Protein AF-A0A7S3BB07-F1 (afdb_monomer_lite)

Structure (mmCIF, N/CA/C/O backbone):
data_AF-A0A7S3BB07-F1
#
_entry.id   AF-A0A7S3BB07-F1
#
loop_
_atom_site.group_PDB
_atom_site.id
_atom_site.type_symbol
_atom_site.label_atom_id
_atom_site.label_alt_id
_atom_site.label_comp_id
_atom_site.label_asym_id
_atom_site.label_entity_id
_atom_site.label_seq_id
_atom_site.pdbx_PDB_ins_code
_atom_site.Cartn_x
_atom_site.Cartn_y
_atom_site.Cartn_z
_atom_site.occupancy
_atom_site.B_iso_or_equiv
_atom_site.auth_seq_id
_atom_site.auth_comp_id
_atom_site.auth_asym_id
_atom_site.auth_atom_id
_atom_site.pdbx_PDB_model_num
ATOM 1 N N . ALA A 1 1 ? 15.975 -0.988 -3.584 1.00 83.50 1 ALA A N 1
ATOM 2 C CA . ALA A 1 1 ? 15.003 -0.779 -2.501 1.00 83.50 1 ALA A CA 1
ATOM 3 C C . ALA A 1 1 ? 14.718 0.710 -2.333 1.00 83.50 1 ALA A C 1
ATOM 5 O O . ALA A 1 1 ? 13.825 1.181 -3.016 1.00 83.50 1 ALA A O 1
ATOM 6 N N . PHE A 1 2 ? 15.556 1.486 -1.627 1.00 91.50 2 PHE A N 1
ATOM 7 C CA . PHE A 1 2 ? 15.309 2.910 -1.311 1.00 91.50 2 PHE A CA 1
ATOM 8 C C . PHE A 1 2 ? 14.685 3.772 -2.429 1.00 91.50 2 PHE A C 1
ATOM 10 O O . PHE A 1 2 ? 13.658 4.404 -2.214 1.00 91.50 2 PHE A O 1
ATOM 17 N N . TYR A 1 3 ? 15.272 3.804 -3.632 1.00 93.69 3 TYR A N 1
ATOM 18 C CA . TYR A 1 3 ? 14.718 4.613 -4.728 1.00 93.69 3 TYR A CA 1
ATOM 19 C C . TYR A 1 3 ? 13.339 4.117 -5.196 1.00 93.69 3 TYR A C 1
ATOM 21 O O . TYR A 1 3 ? 12.445 4.914 -5.467 1.00 93.69 3 TYR A O 1
ATOM 29 N N . GLY A 1 4 ? 13.153 2.799 -5.252 1.00 95.25 4 GLY A N 1
ATOM 30 C CA . GLY A 1 4 ? 11.891 2.187 -5.651 1.00 95.25 4 GLY A CA 1
ATOM 31 C C . GLY A 1 4 ? 10.784 2.340 -4.612 1.00 95.25 4 GLY A C 1
ATOM 32 O O . GLY A 1 4 ? 9.649 2.541 -5.019 1.00 95.25 4 GLY A O 1
ATOM 33 N N . ASP A 1 5 ? 11.107 2.350 -3.314 1.00 95.25 5 ASP A N 1
ATOM 34 C CA . ASP A 1 5 ? 10.168 2.725 -2.240 1.00 95.25 5 ASP A CA 1
ATOM 35 C C . ASP A 1 5 ? 9.558 4.109 -2.507 1.00 95.25 5 ASP A C 1
ATOM 37 O O . ASP A 1 5 ? 8.340 4.268 -2.565 1.00 95.25 5 ASP A O 1
ATOM 41 N N . LYS A 1 6 ? 10.397 5.115 -2.795 1.00 96.94 6 LYS A N 1
ATOM 42 C CA . LYS A 1 6 ? 9.913 6.477 -3.080 1.00 96.94 6 LYS A CA 1
ATOM 43 C C . LYS A 1 6 ? 9.046 6.549 -4.331 1.00 96.94 6 LYS A C 1
ATOM 45 O O . LYS A 1 6 ? 8.029 7.241 -4.326 1.00 96.94 6 LYS A O 1
ATOM 50 N N . LEU A 1 7 ? 9.425 5.829 -5.384 1.00 96.88 7 LEU A N 1
ATOM 51 C CA . LEU A 1 7 ? 8.640 5.767 -6.616 1.00 96.88 7 LEU A CA 1
ATOM 52 C C . LEU A 1 7 ? 7.294 5.075 -6.401 1.00 96.88 7 LEU A C 1
ATOM 54 O O . LEU A 1 7 ? 6.267 5.589 -6.841 1.00 96.88 7 LEU A O 1
ATOM 58 N N . LEU A 1 8 ? 7.294 3.938 -5.706 1.00 96.44 8 LEU A N 1
ATOM 59 C CA . LEU A 1 8 ? 6.083 3.193 -5.400 1.00 96.44 8 LEU A CA 1
ATOM 60 C C . LEU A 1 8 ? 5.154 4.026 -4.515 1.00 96.44 8 LEU A C 1
ATOM 62 O O . LEU A 1 8 ? 3.983 4.176 -4.849 1.00 96.44 8 LEU A O 1
ATOM 66 N N . GLY A 1 9 ? 5.677 4.645 -3.455 1.00 95.50 9 GLY A N 1
ATOM 67 C CA . GLY A 1 9 ? 4.919 5.545 -2.587 1.00 95.50 9 GLY A CA 1
ATOM 68 C C . GLY A 1 9 ? 4.280 6.702 -3.361 1.00 95.50 9 GLY A C 1
ATOM 69 O O . GLY A 1 9 ? 3.078 6.944 -3.243 1.00 95.50 9 GLY A O 1
ATOM 70 N N . ALA A 1 10 ? 5.038 7.379 -4.226 1.00 96.44 10 ALA A N 1
ATOM 71 C CA . ALA A 1 10 ? 4.492 8.451 -5.059 1.00 96.44 10 ALA A CA 1
ATOM 72 C C . ALA A 1 10 ? 3.380 7.949 -6.000 1.00 96.44 10 ALA A C 1
ATOM 74 O O . ALA A 1 10 ? 2.316 8.568 -6.095 1.00 96.44 10 ALA A O 1
ATOM 75 N N . ALA A 1 11 ? 3.588 6.799 -6.648 1.00 96.69 11 ALA A N 1
ATOM 76 C CA . ALA A 1 11 ? 2.605 6.198 -7.543 1.00 96.69 11 ALA A CA 1
ATOM 77 C C . ALA A 1 11 ? 1.327 5.766 -6.801 1.00 96.69 11 ALA A C 1
ATOM 79 O O . ALA A 1 11 ? 0.224 5.972 -7.310 1.00 96.69 11 ALA A O 1
ATOM 80 N N . LEU A 1 12 ? 1.447 5.225 -5.583 1.00 94.94 12 LEU A N 1
ATOM 81 C CA . LEU A 1 12 ? 0.316 4.867 -4.720 1.00 94.94 12 LEU A CA 1
ATOM 82 C C . LEU A 1 12 ? -0.510 6.099 -4.346 1.00 94.94 12 LEU A C 1
ATOM 84 O O . LEU A 1 12 ? -1.732 6.089 -4.498 1.00 94.94 12 LEU A O 1
ATOM 88 N N . ALA A 1 13 ? 0.148 7.178 -3.917 1.00 92.69 13 ALA A N 1
ATOM 89 C CA . ALA A 1 13 ? -0.524 8.435 -3.598 1.00 92.69 13 ALA A CA 1
ATOM 90 C C . ALA A 1 13 ? -1.262 9.006 -4.822 1.00 92.69 13 ALA A C 1
ATOM 92 O O . ALA A 1 13 ? -2.428 9.398 -4.730 1.00 92.69 13 ALA A O 1
ATOM 93 N N . GLN A 1 14 ? -0.625 8.984 -5.997 1.00 92.81 14 GLN A N 1
ATOM 94 C CA . GLN A 1 14 ? -1.250 9.437 -7.238 1.00 92.81 14 GLN A CA 1
ATOM 95 C C . GLN A 1 14 ? -2.450 8.565 -7.633 1.00 92.81 14 GLN A C 1
ATOM 97 O O . GLN A 1 14 ? -3.495 9.093 -8.029 1.00 92.81 14 GLN A O 1
ATOM 102 N N . ALA A 1 15 ? -2.330 7.241 -7.503 1.00 91.12 15 ALA A N 1
ATOM 103 C CA . ALA A 1 15 ? -3.413 6.305 -7.776 1.00 91.12 15 ALA A CA 1
ATOM 104 C C . ALA A 1 15 ? -4.620 6.573 -6.864 1.00 91.12 15 ALA A C 1
ATOM 106 O O . ALA A 1 15 ? -5.742 6.664 -7.354 1.00 91.12 15 ALA A O 1
ATOM 107 N N . GLN A 1 16 ? -4.402 6.792 -5.568 1.00 87.69 16 GLN A N 1
ATOM 108 C CA . GLN A 1 16 ? -5.464 7.127 -4.613 1.00 87.69 16 GLN A CA 1
ATOM 109 C C . GLN A 1 16 ? -6.143 8.461 -4.920 1.00 87.69 16 GLN A C 1
ATOM 111 O O . GLN A 1 16 ? -7.374 8.555 -4.907 1.00 87.69 16 GLN A O 1
ATOM 116 N N . TRP A 1 17 ? -5.359 9.494 -5.228 1.00 85.44 17 TRP A N 1
ATOM 117 C CA . TRP A 1 17 ? -5.885 10.818 -5.559 1.00 85.44 17 TRP A CA 1
ATOM 118 C C . TRP A 1 17 ? -6.756 10.801 -6.823 1.00 85.44 17 TRP A C 1
ATOM 120 O O . TRP A 1 17 ? -7.789 11.477 -6.910 1.00 85.44 17 TRP A O 1
ATOM 130 N N . SER A 1 18 ? -6.354 9.985 -7.798 1.00 81.31 18 SER A N 1
ATOM 131 C CA . SER A 1 18 ? -7.053 9.838 -9.075 1.00 81.31 18 SER A CA 1
ATOM 132 C C . SER A 1 18 ? -8.349 9.031 -8.947 1.00 81.31 18 SER A C 1
ATOM 134 O O . SER A 1 18 ? -9.290 9.295 -9.688 1.00 81.31 18 SER A O 1
ATOM 136 N N . ASN A 1 19 ? -8.424 8.085 -8.001 1.00 70.38 19 ASN A N 1
ATOM 137 C CA . ASN A 1 19 ? -9.546 7.142 -7.880 1.00 70.38 19 ASN A CA 1
ATOM 138 C C . ASN A 1 19 ? -10.619 7.538 -6.848 1.00 70.38 19 ASN A C 1
ATOM 140 O O . ASN A 1 19 ? -11.669 6.902 -6.762 1.00 70.38 19 ASN A O 1
ATOM 144 N N . SER A 1 20 ? -10.375 8.542 -6.006 1.00 60.44 20 SER A N 1
ATOM 145 C CA . SER A 1 20 ? -11.178 8.719 -4.795 1.00 60.44 20 SER A CA 1
ATOM 146 C C . SER A 1 20 ? -12.402 9.625 -4.990 1.00 60.44 20 SER A C 1
ATOM 148 O O . SER A 1 20 ? -12.302 10.839 -5.140 1.00 60.44 20 SER A O 1
ATOM 150 N N . LYS A 1 21 ? -13.591 9.037 -4.800 1.00 60.59 21 LYS A N 1
ATOM 151 C CA . LYS A 1 21 ? -14.795 9.731 -4.291 1.00 60.59 21 LYS A CA 1
ATOM 152 C C . LYS A 1 21 ? -14.620 10.234 -2.840 1.00 60.59 21 LYS A C 1
ATOM 154 O O . LYS A 1 21 ? -15.505 10.885 -2.303 1.00 60.59 21 LYS A O 1
ATOM 159 N N . HIS A 1 22 ? -13.476 9.934 -2.220 1.00 59.75 22 HIS A N 1
ATOM 160 C CA . HIS A 1 22 ? -13.138 10.164 -0.812 1.00 59.75 22 HIS A CA 1
ATOM 161 C C . HIS A 1 22 ? -11.971 11.148 -0.618 1.00 59.75 22 HIS A C 1
ATOM 163 O O . HIS A 1 22 ? -11.272 11.069 0.386 1.00 59.75 22 HIS A O 1
ATOM 169 N N . ARG A 1 23 ? -11.734 12.081 -1.557 1.00 68.19 23 ARG A N 1
ATOM 170 C CA . ARG A 1 23 ? -10.657 13.094 -1.437 1.00 68.19 23 ARG A CA 1
ATOM 171 C C . ARG A 1 23 ? -10.707 13.898 -0.132 1.00 68.19 23 ARG A C 1
ATOM 173 O O . ARG A 1 23 ? -9.690 14.434 0.288 1.00 68.19 23 ARG A O 1
ATOM 180 N N . SER A 1 24 ? -11.882 13.988 0.487 1.00 67.00 24 SER A N 1
ATOM 181 C CA . SER A 1 24 ? -12.116 14.691 1.747 1.00 67.00 24 SER A CA 1
ATOM 182 C C . SER A 1 24 ? -11.747 13.889 3.001 1.00 67.00 24 SER A C 1
ATOM 184 O O . SER A 1 24 ? -11.676 14.483 4.071 1.00 67.00 24 SER A O 1
ATOM 186 N N . ASP A 1 25 ? -11.504 12.576 2.904 1.00 77.69 25 ASP A N 1
ATOM 187 C CA . ASP A 1 25 ? -11.136 11.733 4.050 1.00 77.69 25 ASP A CA 1
ATOM 188 C C . ASP A 1 25 ? -9.642 11.378 4.015 1.00 77.69 25 ASP A C 1
ATOM 190 O O . ASP A 1 25 ? -9.216 10.326 3.530 1.00 77.69 25 ASP A O 1
ATOM 194 N N . LEU A 1 26 ? -8.827 12.295 4.544 1.00 79.06 26 LEU A N 1
ATOM 195 C CA . LEU A 1 26 ? -7.372 12.140 4.646 1.00 79.06 26 LEU A CA 1
ATOM 196 C C . LEU A 1 26 ? -6.960 10.926 5.495 1.00 79.06 26 LEU A C 1
ATOM 198 O O . LEU A 1 26 ? -5.922 10.312 5.227 1.00 79.06 26 LEU A O 1
ATOM 202 N N . GLY A 1 27 ? -7.766 10.565 6.499 1.00 76.75 27 GLY A N 1
ATOM 203 C CA . GLY A 1 27 ? -7.508 9.414 7.361 1.00 76.75 27 GLY A CA 1
ATOM 204 C C . GLY A 1 27 ? -7.626 8.110 6.581 1.00 76.75 27 GLY A C 1
ATOM 205 O O . GLY A 1 27 ? -6.726 7.270 6.628 1.00 76.75 27 GLY A O 1
ATOM 206 N N . LEU A 1 28 ? -8.690 7.982 5.788 1.00 78.19 28 LEU A N 1
ATOM 207 C CA . LEU A 1 28 ? -8.891 6.851 4.891 1.00 78.19 28 LEU A CA 1
ATOM 208 C C . LEU A 1 28 ? -7.791 6.756 3.825 1.00 78.19 28 LEU A C 1
ATOM 210 O O . LEU A 1 28 ? -7.265 5.668 3.597 1.00 78.19 28 LEU A O 1
ATOM 214 N N . LEU A 1 29 ? -7.404 7.874 3.202 1.00 83.62 29 LEU A N 1
ATOM 215 C CA . LEU A 1 29 ? -6.326 7.886 2.205 1.00 83.62 29 LEU A CA 1
ATOM 216 C C . LEU A 1 29 ? -5.002 7.391 2.800 1.00 83.62 29 LEU A C 1
ATOM 218 O O . LEU A 1 29 ? -4.352 6.519 2.223 1.00 83.62 29 LEU A O 1
ATOM 222 N N . THR A 1 30 ? -4.648 7.883 3.990 1.00 86.25 30 THR A N 1
ATOM 223 C CA . THR A 1 30 ? -3.443 7.450 4.713 1.00 86.25 30 THR A CA 1
ATOM 224 C C . THR A 1 30 ? -3.507 5.962 5.056 1.00 86.25 30 THR A C 1
ATOM 226 O O . THR A 1 30 ? -2.558 5.229 4.795 1.00 86.25 30 THR A O 1
ATOM 229 N N . ALA A 1 31 ? -4.645 5.485 5.567 1.00 83.50 31 ALA A N 1
ATOM 230 C CA . ALA A 1 31 ? -4.839 4.080 5.914 1.00 83.50 31 ALA A CA 1
ATOM 231 C C . ALA A 1 31 ? -4.686 3.149 4.701 1.00 83.50 31 ALA A C 1
ATOM 233 O O . ALA A 1 31 ? -3.978 2.143 4.771 1.00 83.50 31 ALA A O 1
ATOM 234 N N . VAL A 1 32 ? -5.308 3.496 3.569 1.00 86.62 32 VAL A N 1
ATOM 235 C CA . VAL A 1 32 ? -5.173 2.728 2.323 1.00 86.62 32 VAL A CA 1
ATOM 236 C C . VAL A 1 32 ? -3.733 2.783 1.818 1.00 86.62 32 VAL A C 1
ATOM 238 O O . VAL A 1 32 ? -3.242 1.785 1.301 1.00 86.62 32 VAL A O 1
ATOM 241 N N . HIS A 1 33 ? -3.039 3.913 1.984 1.00 91.00 33 HIS A N 1
ATOM 242 C CA . HIS A 1 33 ? -1.650 4.058 1.545 1.00 91.00 33 HIS A CA 1
ATOM 243 C C . HIS A 1 33 ? -0.738 3.123 2.327 1.00 91.00 33 HIS A C 1
ATOM 245 O O . HIS A 1 33 ? -0.030 2.310 1.736 1.00 91.00 33 HIS A O 1
ATOM 251 N N . SER A 1 34 ? -0.818 3.182 3.657 1.00 89.50 34 SER A N 1
ATOM 252 C CA . SER A 1 34 ? -0.055 2.307 4.542 1.00 89.50 34 SER A CA 1
ATOM 253 C C . SER A 1 34 ? -0.371 0.833 4.296 1.00 89.50 34 SER A C 1
ATOM 255 O O . SER A 1 34 ? 0.541 0.014 4.296 1.00 89.50 34 SER A O 1
ATOM 257 N N . ALA A 1 35 ? -1.635 0.482 4.037 1.00 88.69 35 ALA A N 1
ATOM 258 C CA . ALA A 1 35 ? -2.015 -0.886 3.692 1.00 88.69 35 ALA A CA 1
ATOM 259 C C . ALA A 1 35 ? -1.398 -1.341 2.360 1.00 88.69 35 ALA A C 1
ATOM 261 O O . ALA A 1 35 ? -0.812 -2.422 2.296 1.00 88.69 35 ALA A O 1
ATOM 262 N N . ALA A 1 36 ? -1.506 -0.511 1.319 1.00 91.38 36 ALA A N 1
ATOM 263 C CA . ALA A 1 36 ? -1.028 -0.815 -0.027 1.00 91.38 36 ALA A CA 1
ATOM 264 C C . ALA A 1 36 ? 0.503 -0.947 -0.104 1.00 91.38 36 ALA A C 1
ATOM 266 O O . ALA A 1 36 ? 1.002 -1.788 -0.846 1.00 91.38 36 ALA A O 1
ATOM 267 N N . ALA A 1 37 ? 1.233 -0.153 0.683 1.00 91.88 37 ALA A N 1
ATOM 268 C CA . ALA A 1 37 ? 2.690 -0.216 0.798 1.00 91.88 37 ALA A CA 1
ATOM 269 C C . ALA A 1 37 ? 3.186 -1.198 1.877 1.00 91.88 37 ALA A C 1
ATOM 271 O O . ALA A 1 37 ? 4.388 -1.318 2.092 1.00 91.88 37 ALA A O 1
ATOM 272 N N . SER A 1 38 ? 2.295 -1.886 2.600 1.00 89.12 38 SER A N 1
ATOM 273 C CA . SER A 1 38 ? 2.725 -2.736 3.712 1.00 89.12 38 SER A CA 1
ATOM 274 C C . SER A 1 38 ? 3.508 -3.959 3.232 1.00 89.12 38 SER A C 1
ATOM 276 O O . SER A 1 38 ? 3.069 -4.692 2.345 1.00 89.12 38 SER A O 1
ATOM 278 N N . ASN A 1 39 ? 4.616 -4.258 3.912 1.00 86.31 39 ASN A N 1
ATOM 279 C CA . ASN A 1 39 ? 5.398 -5.479 3.692 1.00 86.31 39 ASN A CA 1
ATOM 280 C C . ASN A 1 39 ? 4.549 -6.754 3.782 1.00 86.31 39 ASN A C 1
ATOM 282 O O . ASN A 1 39 ? 4.808 -7.725 3.078 1.00 86.31 39 ASN A O 1
ATOM 286 N N . HIS A 1 40 ? 3.512 -6.748 4.625 1.00 84.31 40 HIS A N 1
ATOM 287 C CA . HIS A 1 40 ? 2.566 -7.854 4.719 1.00 84.31 40 HIS A CA 1
ATOM 288 C C . HIS A 1 40 ? 1.805 -8.070 3.405 1.00 84.31 40 HIS A C 1
ATOM 290 O O . HIS A 1 40 ? 1.819 -9.178 2.874 1.00 84.31 40 HIS A O 1
ATOM 296 N N . LEU A 1 41 ? 1.191 -7.017 2.852 1.00 87.12 41 LEU A N 1
ATOM 297 C CA . LEU A 1 41 ? 0.456 -7.120 1.592 1.00 87.12 41 LEU A CA 1
ATOM 298 C C . LEU A 1 41 ? 1.390 -7.462 0.426 1.00 87.12 41 LEU A C 1
ATOM 300 O O . LEU A 1 41 ? 1.055 -8.316 -0.390 1.00 87.12 41 LEU A O 1
ATOM 304 N N . LEU A 1 42 ? 2.562 -6.825 0.360 1.00 89.25 42 LEU A N 1
ATOM 305 C CA . LEU A 1 42 ? 3.549 -7.081 -0.690 1.00 89.25 42 LEU A CA 1
ATOM 306 C C . LEU A 1 42 ? 4.065 -8.524 -0.655 1.00 89.25 42 LEU A C 1
ATOM 308 O O . LEU A 1 42 ? 4.223 -9.128 -1.709 1.00 89.25 42 LEU A O 1
ATOM 312 N N . SER A 1 43 ? 4.276 -9.090 0.537 1.00 84.69 43 SER A N 1
ATOM 313 C CA . SER A 1 43 ? 4.641 -10.500 0.718 1.00 84.69 43 SER A CA 1
ATOM 314 C C . SER A 1 43 ? 3.530 -11.439 0.264 1.00 84.69 43 SER A C 1
ATOM 316 O O . SER A 1 43 ? 3.779 -12.343 -0.530 1.00 84.69 43 SER A O 1
ATOM 318 N N . GLU A 1 44 ? 2.289 -11.179 0.680 1.00 85.12 44 GLU A N 1
ATOM 319 C CA . GLU A 1 44 ? 1.134 -11.984 0.278 1.00 85.12 44 GLU A CA 1
ATOM 320 C C . GLU A 1 44 ? 0.921 -11.978 -1.244 1.00 85.12 44 GLU A C 1
ATOM 322 O O . GLU A 1 44 ? 0.511 -12.975 -1.834 1.00 85.12 44 GLU A O 1
ATOM 327 N N . LYS A 1 45 ? 1.200 -10.839 -1.881 1.00 88.56 45 LYS A N 1
ATOM 328 C CA . LYS A 1 45 ? 0.995 -10.610 -3.312 1.00 88.56 45 LYS A CA 1
ATOM 329 C C . LYS A 1 45 ? 2.243 -10.792 -4.160 1.00 88.56 45 LYS A C 1
ATOM 331 O O . LYS A 1 45 ? 2.192 -10.556 -5.364 1.00 88.56 45 LYS A O 1
ATOM 336 N N . LEU A 1 46 ? 3.346 -11.241 -3.571 1.00 86.88 46 LEU A N 1
ATOM 337 C CA . LEU A 1 46 ? 4.641 -11.261 -4.240 1.00 86.88 46 LEU A CA 1
ATOM 338 C C . LEU A 1 46 ? 4.620 -12.076 -5.540 1.00 86.88 46 LEU A C 1
ATOM 340 O O . LEU A 1 46 ? 5.149 -11.616 -6.547 1.00 86.88 46 LEU A O 1
ATOM 344 N N . SER A 1 47 ? 3.969 -13.242 -5.537 1.00 83.38 47 SER A N 1
ATOM 345 C CA . SER A 1 47 ? 3.851 -14.119 -6.712 1.00 83.38 47 SER A CA 1
ATOM 346 C C . SER A 1 47 ? 2.980 -13.540 -7.833 1.00 83.38 47 SER A C 1
ATOM 348 O O . SER A 1 47 ? 3.149 -13.916 -8.990 1.00 83.38 47 SER A O 1
ATOM 350 N N . GLU A 1 48 ? 2.064 -12.625 -7.508 1.00 89.06 48 GLU A N 1
ATOM 351 C CA . GLU A 1 48 ? 1.226 -11.910 -8.477 1.00 89.06 48 GLU A CA 1
ATOM 352 C C . GLU A 1 48 ? 1.931 -10.660 -9.028 1.00 89.06 48 GLU A C 1
ATOM 354 O O . GLU A 1 48 ? 1.731 -10.307 -10.188 1.00 89.06 48 GLU A O 1
ATOM 359 N N . ILE A 1 49 ? 2.757 -9.992 -8.211 1.00 89.50 49 ILE A N 1
ATOM 360 C CA . ILE A 1 49 ? 3.527 -8.790 -8.587 1.00 89.50 49 ILE A CA 1
ATOM 361 C C . ILE A 1 49 ? 4.736 -9.166 -9.440 1.00 89.50 49 ILE A C 1
ATOM 363 O O . ILE A 1 49 ? 5.026 -8.526 -10.450 1.00 89.50 49 ILE A O 1
ATOM 367 N N . LEU A 1 50 ? 5.445 -10.205 -9.011 1.00 83.56 50 LEU A N 1
ATOM 368 C CA . LEU A 1 50 ? 6.583 -10.797 -9.693 1.00 83.56 50 LEU A CA 1
ATOM 369 C C . LEU A 1 50 ? 6.193 -12.219 -10.093 1.00 83.56 50 LEU A C 1
ATOM 371 O O . LEU A 1 50 ? 6.753 -13.184 -9.562 1.00 83.56 50 LEU A O 1
ATOM 375 N N . PRO A 1 51 ? 5.221 -12.373 -11.016 1.00 69.50 51 PRO A N 1
ATOM 376 C CA . PRO A 1 51 ? 5.046 -13.661 -11.647 1.00 69.50 51 PRO A CA 1
ATOM 377 C C . PRO A 1 51 ? 6.360 -13.943 -12.376 1.00 69.50 51 PRO A C 1
ATOM 379 O O . PRO A 1 51 ? 6.999 -13.003 -12.843 1.00 69.50 51 PRO A O 1
ATOM 382 N N . VAL A 1 52 ? 6.730 -15.216 -12.513 1.00 59.44 52 VAL A N 1
ATOM 383 C CA . VAL A 1 52 ? 7.823 -15.744 -13.354 1.00 59.44 52 VAL A CA 1
ATOM 384 C C . VAL A 1 52 ? 8.999 -16.309 -12.547 1.00 59.44 52 VAL A C 1
ATOM 386 O O . VAL A 1 52 ? 9.800 -15.570 -11.990 1.00 59.44 52 VAL A O 1
ATOM 389 N N . GLN A 1 53 ? 9.122 -17.646 -12.594 1.00 56.41 53 GLN A N 1
ATOM 390 C CA . GLN A 1 53 ? 10.355 -18.467 -12.650 1.00 56.41 53 GLN A CA 1
ATOM 391 C C . GLN A 1 53 ? 11.465 -18.215 -11.614 1.00 56.41 53 GLN A C 1
ATOM 393 O O . GLN A 1 53 ? 12.529 -18.831 -11.704 1.00 56.41 53 GLN A O 1
ATOM 398 N N . ALA A 1 54 ? 11.247 -17.349 -10.627 1.00 51.75 54 ALA A N 1
ATOM 399 C CA . ALA A 1 54 ? 12.085 -17.236 -9.453 1.00 51.75 54 ALA A CA 1
ATOM 400 C C . ALA A 1 54 ? 12.104 -18.623 -8.822 1.00 51.75 54 ALA A C 1
ATOM 402 O O . ALA A 1 54 ? 11.058 -19.108 -8.401 1.00 51.75 54 ALA A O 1
ATOM 403 N N . SER A 1 55 ? 13.271 -19.276 -8.853 1.00 57.03 55 SER A N 1
ATOM 404 C CA . SER A 1 55 ? 13.503 -20.596 -8.262 1.00 57.03 55 SER A CA 1
ATOM 405 C C . SER A 1 55 ? 12.655 -20.756 -7.005 1.00 57.03 55 SER A C 1
ATOM 407 O O . SER A 1 55 ? 12.708 -19.842 -6.182 1.00 57.03 55 SER A O 1
ATOM 409 N N . ASP A 1 56 ? 11.935 -21.864 -6.831 1.00 60.94 56 ASP A N 1
ATOM 410 C CA . ASP A 1 56 ? 10.994 -22.063 -5.711 1.00 60.94 56 ASP A CA 1
ATOM 411 C C . ASP A 1 56 ? 11.560 -21.601 -4.349 1.00 60.94 56 ASP A C 1
ATOM 413 O O . ASP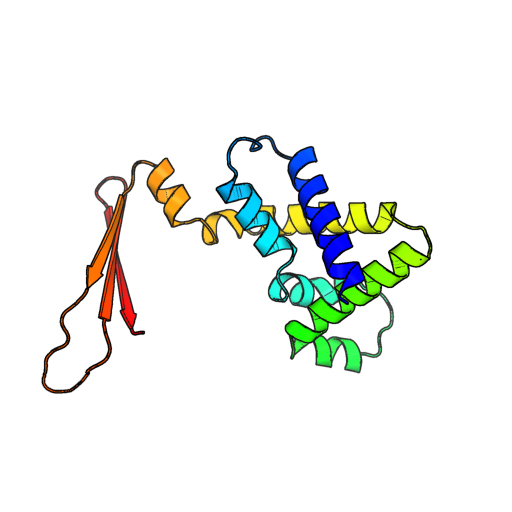 A 1 56 ? 10.863 -21.001 -3.536 1.00 60.94 56 ASP A O 1
ATOM 417 N N . LYS A 1 57 ? 12.883 -21.722 -4.169 1.00 63.22 57 LYS A N 1
ATOM 418 C CA . LYS A 1 57 ? 13.667 -21.249 -3.014 1.00 63.22 57 LYS A CA 1
ATOM 419 C C . LYS A 1 57 ? 13.604 -19.741 -2.712 1.00 63.22 57 LYS A C 1
ATOM 421 O O . LYS A 1 57 ? 13.760 -19.352 -1.557 1.00 63.22 57 LYS A O 1
ATOM 426 N N . LEU A 1 58 ? 13.468 -18.877 -3.718 1.00 62.75 58 LEU A N 1
ATOM 427 C CA . LEU A 1 58 ? 13.409 -17.414 -3.565 1.00 62.75 58 LEU A CA 1
ATOM 428 C C . LEU A 1 58 ? 12.026 -16.979 -3.072 1.00 62.75 58 LEU A C 1
ATOM 430 O O . LEU A 1 58 ? 11.935 -16.152 -2.168 1.00 62.75 58 LEU A O 1
ATOM 434 N N . LEU A 1 59 ? 10.971 -17.586 -3.621 1.00 63.22 59 LEU A N 1
ATOM 435 C CA . LEU A 1 59 ? 9.599 -17.363 -3.170 1.00 63.22 59 LEU A CA 1
ATOM 436 C C . LEU A 1 59 ? 9.361 -17.979 -1.788 1.00 63.22 59 LEU A C 1
ATOM 438 O O . LEU A 1 59 ? 8.776 -17.311 -0.943 1.00 63.22 59 LEU A O 1
ATOM 442 N N . GLU A 1 60 ? 9.886 -19.181 -1.513 1.00 64.88 60 GLU A N 1
ATOM 443 C CA . GLU A 1 60 ? 9.859 -19.767 -0.165 1.00 64.88 60 GLU A CA 1
ATOM 444 C C . GLU A 1 60 ? 10.516 -18.836 0.857 1.00 64.88 60 GLU A C 1
ATOM 446 O O . GLU A 1 60 ? 9.904 -18.496 1.866 1.00 64.88 60 GLU A O 1
ATOM 451 N N . ARG A 1 61 ? 11.738 -18.352 0.595 1.00 63.09 61 ARG A N 1
ATOM 452 C CA . ARG A 1 61 ? 12.434 -17.441 1.521 1.00 63.09 61 ARG A CA 1
ATOM 453 C C . ARG A 1 61 ? 11.665 -16.145 1.767 1.00 63.09 61 ARG A C 1
ATOM 455 O O . ARG A 1 61 ? 11.554 -15.724 2.915 1.00 63.09 61 ARG A O 1
ATOM 462 N N . ALA A 1 62 ? 11.104 -15.546 0.719 1.00 59.50 62 ALA A N 1
ATOM 463 C CA . ALA A 1 62 ? 10.324 -14.319 0.837 1.00 59.50 62 ALA A CA 1
ATOM 464 C C . ALA A 1 62 ? 8.956 -14.532 1.520 1.00 59.50 62 ALA A C 1
ATOM 466 O O . ALA A 1 62 ? 8.446 -13.616 2.166 1.00 59.50 62 ALA A O 1
ATOM 467 N N . ALA A 1 63 ? 8.379 -15.736 1.433 1.00 58.25 63 ALA A N 1
ATOM 468 C CA . ALA A 1 63 ? 7.159 -16.103 2.152 1.00 58.25 63 ALA A CA 1
ATOM 469 C C . ALA A 1 63 ? 7.386 -16.220 3.670 1.00 58.25 63 ALA A C 1
ATOM 471 O O . ALA A 1 63 ? 6.487 -15.910 4.450 1.00 58.25 63 ALA A O 1
ATOM 472 N N . TYR A 1 64 ? 8.591 -16.609 4.104 1.00 60.25 64 TYR A N 1
ATOM 473 C CA . TYR A 1 64 ? 8.948 -16.678 5.527 1.00 60.25 64 TYR A CA 1
ATOM 474 C C . TYR A 1 64 ? 9.457 -15.347 6.107 1.00 60.25 64 TYR A C 1
ATOM 476 O O . TYR A 1 64 ? 9.536 -15.214 7.329 1.00 60.25 64 TYR A O 1
ATOM 484 N N . GLN A 1 65 ? 9.789 -14.356 5.270 1.00 66.75 65 GLN A N 1
ATOM 485 C CA . GLN A 1 65 ? 10.320 -13.059 5.703 1.00 66.75 65 GLN A CA 1
ATOM 486 C C . GLN A 1 65 ? 9.632 -11.909 4.961 1.00 66.75 65 GLN A C 1
ATOM 488 O O . GLN A 1 65 ? 10.078 -11.451 3.911 1.00 66.75 65 GLN A O 1
ATOM 493 N N . SER A 1 66 ? 8.550 -11.387 5.544 1.00 63.25 66 SER A N 1
ATOM 494 C CA . SER A 1 66 ? 7.740 -10.317 4.939 1.00 63.25 66 SER A CA 1
ATOM 495 C C . SER A 1 66 ? 8.536 -9.048 4.608 1.00 63.25 66 SER A C 1
ATOM 497 O O . SER A 1 66 ? 8.213 -8.347 3.652 1.00 63.25 66 SER A O 1
ATOM 499 N N . HIS A 1 67 ? 9.584 -8.749 5.379 1.00 70.19 67 HIS A N 1
ATOM 500 C CA . HIS A 1 67 ? 10.487 -7.623 5.128 1.00 70.19 67 HIS A CA 1
ATOM 501 C C . HIS A 1 67 ? 11.270 -7.772 3.809 1.00 70.19 67 HIS A C 1
ATOM 503 O O . HIS A 1 67 ? 11.445 -6.805 3.061 1.00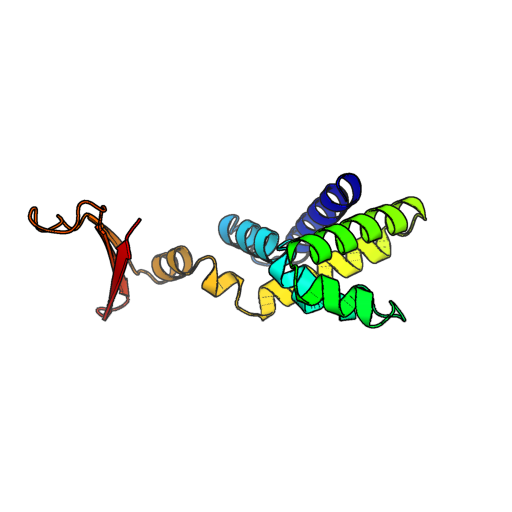 70.19 67 HIS A O 1
ATOM 509 N N . ASP A 1 68 ? 11.695 -8.991 3.486 1.00 77.62 68 ASP A N 1
ATOM 510 C CA . ASP A 1 68 ? 12.486 -9.268 2.288 1.00 77.62 68 ASP A CA 1
ATOM 511 C C . ASP A 1 68 ? 11.629 -9.176 1.027 1.00 77.62 68 ASP A C 1
ATOM 513 O O . ASP A 1 68 ? 12.075 -8.643 0.010 1.00 77.62 68 ASP A O 1
ATOM 517 N N . ALA A 1 69 ? 10.363 -9.591 1.112 1.00 78.69 69 ALA A N 1
ATOM 518 C CA . ALA A 1 69 ? 9.411 -9.446 0.019 1.00 78.69 69 ALA A CA 1
ATOM 519 C C . ALA A 1 69 ? 9.169 -7.975 -0.364 1.00 78.69 69 ALA A C 1
ATOM 521 O O . ALA A 1 69 ? 9.218 -7.635 -1.547 1.00 78.69 69 ALA A O 1
ATOM 522 N N . GLY A 1 70 ? 8.965 -7.090 0.621 1.00 86.56 70 GLY A N 1
ATOM 523 C CA . GLY A 1 70 ? 8.829 -5.650 0.368 1.00 86.56 70 GLY A CA 1
ATOM 524 C C . GLY A 1 70 ? 10.074 -5.076 -0.309 1.00 86.56 70 GLY A C 1
ATOM 525 O O . GLY A 1 70 ? 9.990 -4.464 -1.375 1.00 86.56 70 GLY A O 1
ATOM 526 N N . THR A 1 71 ? 11.248 -5.412 0.227 1.00 89.31 71 THR A N 1
ATOM 527 C CA . THR A 1 71 ? 12.547 -5.005 -0.330 1.00 89.31 71 THR A CA 1
ATOM 528 C C . THR A 1 71 ? 12.725 -5.465 -1.787 1.00 89.31 71 THR A C 1
ATOM 530 O O . THR A 1 71 ? 13.234 -4.707 -2.621 1.00 89.31 71 THR A O 1
ATOM 533 N N . MET A 1 72 ? 12.298 -6.689 -2.125 1.00 88.94 72 MET A N 1
ATOM 534 C CA . MET A 1 72 ? 12.340 -7.228 -3.491 1.00 88.94 72 MET A CA 1
ATOM 535 C C . MET A 1 72 ? 11.418 -6.468 -4.446 1.00 88.94 72 MET A C 1
ATOM 537 O O . MET A 1 72 ? 11.834 -6.129 -5.560 1.00 88.94 72 MET A O 1
ATOM 541 N N . VAL A 1 73 ? 10.186 -6.171 -4.023 1.00 92.00 73 VAL A N 1
ATOM 542 C CA . VAL A 1 73 ? 9.242 -5.386 -4.830 1.00 92.00 73 VAL A CA 1
ATOM 543 C C . VAL A 1 73 ? 9.808 -3.992 -5.087 1.00 92.00 73 VAL A C 1
ATOM 545 O O . VAL A 1 73 ? 9.898 -3.573 -6.239 1.00 92.00 73 VAL A O 1
ATOM 548 N N . GLU A 1 74 ? 10.288 -3.300 -4.056 1.00 94.19 74 GLU A N 1
ATOM 549 C CA . GLU A 1 74 ? 10.902 -1.977 -4.193 1.00 94.19 74 GLU A CA 1
ATOM 550 C C . GLU A 1 74 ? 12.144 -2.001 -5.095 1.00 94.19 74 GLU A C 1
ATOM 552 O O . GLU A 1 74 ? 12.346 -1.123 -5.935 1.00 94.19 74 GLU A O 1
ATOM 557 N N . ALA A 1 75 ? 13.013 -3.005 -4.949 1.00 93.12 75 ALA A N 1
ATOM 558 C CA . ALA A 1 75 ? 14.154 -3.177 -5.843 1.00 93.12 75 ALA A CA 1
ATOM 559 C C . ALA A 1 75 ? 13.702 -3.364 -7.298 1.00 93.12 75 ALA A C 1
ATOM 561 O O . ALA A 1 75 ? 14.275 -2.748 -8.199 1.00 93.12 75 ALA A O 1
ATOM 562 N N . THR A 1 76 ? 12.639 -4.135 -7.519 1.00 92.94 76 THR A N 1
ATOM 563 C CA . THR A 1 76 ? 12.079 -4.345 -8.854 1.00 92.94 76 THR A CA 1
ATOM 564 C C . THR A 1 76 ? 11.498 -3.060 -9.433 1.00 92.94 76 THR A C 1
ATOM 566 O O . THR A 1 76 ? 11.799 -2.723 -10.576 1.00 92.94 76 THR A O 1
ATOM 569 N N . VAL A 1 77 ? 10.753 -2.285 -8.642 1.00 96.00 77 VAL A N 1
ATOM 570 C CA . VAL A 1 77 ? 10.227 -0.971 -9.050 1.00 96.00 77 VAL A CA 1
ATOM 571 C C . VAL A 1 77 ? 11.358 -0.046 -9.504 1.00 96.00 77 VAL A C 1
ATOM 573 O O . VAL A 1 77 ? 11.250 0.589 -10.554 1.00 96.00 77 VAL A O 1
ATOM 576 N N . ALA A 1 78 ? 12.476 -0.008 -8.771 1.00 95.88 78 ALA A N 1
ATOM 577 C CA . ALA A 1 78 ? 13.635 0.790 -9.168 1.00 95.88 78 ALA A CA 1
ATOM 578 C C . ALA A 1 78 ? 14.198 0.349 -10.532 1.00 95.88 78 ALA A C 1
ATOM 580 O O . ALA A 1 78 ? 14.462 1.191 -11.389 1.00 95.88 78 ALA A O 1
ATOM 581 N N . VAL A 1 79 ? 14.336 -0.960 -10.767 1.00 94.94 79 VAL A N 1
ATOM 582 C CA . VAL A 1 79 ? 14.827 -1.502 -12.047 1.00 94.94 79 VAL A CA 1
ATOM 583 C C . VAL A 1 79 ? 13.869 -1.190 -13.199 1.00 94.94 79 VAL A C 1
ATOM 585 O O . VAL A 1 79 ? 14.311 -0.774 -14.268 1.00 94.94 79 VAL A O 1
ATOM 588 N N . VAL A 1 80 ? 12.562 -1.356 -12.991 1.00 94.31 80 VAL A N 1
ATOM 589 C CA . VAL A 1 80 ? 11.523 -1.047 -13.988 1.00 94.31 80 VAL A CA 1
ATOM 590 C C . VAL A 1 80 ? 11.553 0.439 -14.365 1.00 94.31 80 VAL A C 1
ATOM 592 O O . VAL A 1 80 ? 11.490 0.776 -15.549 1.00 94.31 80 VAL A O 1
ATOM 595 N N . SER A 1 81 ? 11.735 1.320 -13.377 1.00 95.75 81 SER A N 1
ATOM 596 C CA . SER A 1 81 ? 11.867 2.767 -13.580 1.00 95.75 81 SER A CA 1
ATOM 597 C C . SER A 1 81 ? 13.100 3.127 -14.408 1.00 95.75 81 SER A C 1
ATOM 599 O O . SER A 1 81 ? 12.994 3.876 -15.378 1.00 95.75 81 SER A O 1
ATOM 601 N N . LEU A 1 82 ? 14.257 2.536 -14.086 1.00 94.81 82 LEU A N 1
ATOM 602 C CA . LEU A 1 82 ? 15.508 2.745 -14.826 1.00 94.81 82 LEU A CA 1
ATOM 603 C C . LEU A 1 82 ? 15.428 2.261 -16.281 1.00 94.81 82 LEU A C 1
ATOM 605 O O . LEU A 1 82 ? 16.146 2.765 -17.138 1.00 94.81 82 LEU A O 1
ATOM 609 N N . ARG A 1 83 ? 14.532 1.314 -16.576 1.00 94.88 83 ARG A N 1
ATOM 610 C CA . ARG A 1 83 ? 14.215 0.867 -17.942 1.00 94.88 83 ARG A CA 1
ATOM 611 C C . ARG A 1 83 ? 13.165 1.741 -18.641 1.00 94.88 83 ARG A C 1
ATOM 613 O O . ARG A 1 83 ? 12.744 1.410 -19.744 1.00 94.88 83 ARG A O 1
ATOM 620 N N . GLY A 1 84 ? 12.729 2.833 -18.013 1.00 93.44 84 GLY A N 1
ATOM 621 C CA . GLY A 1 84 ? 11.791 3.802 -18.579 1.00 93.44 84 GLY A CA 1
ATOM 622 C C . GLY A 1 84 ? 10.316 3.399 -18.503 1.00 93.44 84 GLY A C 1
ATOM 623 O O . GLY A 1 84 ? 9.477 4.083 -19.083 1.00 93.44 84 GLY A O 1
ATOM 624 N N . ASN A 1 85 ? 9.959 2.325 -17.792 1.00 93.38 85 ASN A N 1
ATOM 625 C CA . ASN A 1 85 ? 8.588 1.809 -17.787 1.00 93.38 85 ASN A CA 1
ATOM 626 C C . ASN A 1 85 ? 7.765 2.324 -16.591 1.00 93.38 85 ASN A C 1
ATOM 628 O O . ASN A 1 85 ? 7.355 1.573 -15.707 1.00 93.38 85 ASN A O 1
ATOM 632 N N . GLN A 1 86 ? 7.510 3.634 -16.570 1.00 93.62 86 GLN A N 1
ATOM 633 C CA . GLN A 1 86 ? 6.707 4.277 -15.518 1.00 93.62 86 GLN A CA 1
ATOM 634 C C . GLN A 1 86 ? 5.240 3.816 -15.522 1.00 93.62 86 GLN A C 1
ATOM 636 O O . GLN A 1 86 ? 4.592 3.795 -14.476 1.00 93.62 86 GLN A O 1
ATOM 641 N N . ALA A 1 87 ? 4.720 3.413 -16.686 1.00 95.25 87 ALA A N 1
ATOM 642 C CA . ALA A 1 87 ? 3.352 2.921 -16.823 1.00 95.25 87 ALA A CA 1
ATOM 643 C C . ALA A 1 87 ? 3.117 1.662 -15.976 1.00 95.25 87 ALA A C 1
ATOM 645 O O . ALA A 1 87 ? 2.151 1.623 -15.217 1.00 95.25 87 ALA A O 1
ATOM 646 N N . ALA A 1 88 ? 4.049 0.701 -16.010 1.00 94.88 88 ALA A N 1
ATOM 647 C CA . ALA A 1 88 ? 3.961 -0.515 -15.202 1.00 94.88 88 ALA A CA 1
ATOM 648 C C . ALA A 1 88 ? 3.950 -0.228 -13.689 1.00 94.88 88 ALA A C 1
ATOM 650 O O . ALA A 1 88 ? 3.220 -0.875 -12.942 1.00 94.88 88 ALA A O 1
ATOM 651 N N . ILE A 1 89 ? 4.714 0.770 -13.230 1.00 96.88 89 ILE A N 1
ATOM 652 C CA . ILE A 1 89 ? 4.728 1.184 -11.817 1.00 96.88 89 ILE A CA 1
ATOM 653 C C . ILE A 1 89 ? 3.373 1.791 -11.432 1.00 96.88 89 ILE A C 1
ATOM 655 O O . ILE A 1 89 ? 2.827 1.482 -10.372 1.00 96.88 89 ILE A O 1
ATOM 659 N N . ALA A 1 90 ? 2.797 2.617 -12.307 1.00 96.31 90 ALA A N 1
ATOM 660 C CA . ALA A 1 90 ? 1.482 3.205 -12.087 1.00 96.31 90 ALA A CA 1
ATOM 661 C C . ALA A 1 90 ? 0.355 2.153 -12.100 1.00 96.31 90 ALA A C 1
ATOM 663 O O . ALA A 1 90 ? -0.579 2.253 -11.303 1.00 96.31 90 ALA A O 1
ATOM 664 N N . ASP A 1 91 ? 0.437 1.143 -12.972 1.00 96.00 91 ASP A N 1
ATOM 665 C CA . ASP A 1 91 ? -0.490 0.004 -13.002 1.00 96.00 91 ASP A CA 1
ATOM 666 C C . ASP A 1 91 ? -0.417 -0.820 -11.716 1.00 96.00 91 ASP A C 1
ATOM 668 O O . ASP A 1 91 ? -1.450 -1.064 -11.085 1.00 96.00 91 ASP A O 1
ATOM 672 N N . LEU A 1 92 ? 0.798 -1.169 -11.279 1.00 96.25 92 LEU A N 1
ATOM 673 C CA . LEU A 1 92 ? 1.024 -1.864 -10.014 1.00 96.25 92 LEU A CA 1
ATOM 674 C C . LEU A 1 92 ? 0.426 -1.078 -8.841 1.00 96.25 92 LEU A C 1
ATOM 676 O O . LEU A 1 92 ? -0.310 -1.636 -8.029 1.00 96.25 92 LEU A O 1
ATOM 680 N N . ALA A 1 93 ? 0.685 0.229 -8.772 1.00 96.19 93 ALA A N 1
ATOM 681 C CA . ALA A 1 93 ? 0.160 1.080 -7.712 1.00 96.19 93 ALA A CA 1
ATOM 682 C C . ALA A 1 93 ? -1.377 1.131 -7.702 1.00 96.19 93 ALA A C 1
ATOM 684 O O . ALA A 1 93 ? -1.995 0.993 -6.645 1.00 96.19 93 ALA A O 1
ATOM 685 N N . ARG A 1 94 ? -2.020 1.278 -8.871 1.00 94.94 94 ARG A N 1
ATOM 686 C CA . ARG A 1 94 ? -3.490 1.236 -8.982 1.00 94.94 94 ARG A CA 1
ATOM 687 C C . ARG A 1 94 ? -4.056 -0.086 -8.482 1.00 94.94 94 ARG A C 1
ATOM 689 O O . ARG A 1 94 ? -5.051 -0.087 -7.756 1.00 94.94 94 ARG A O 1
ATOM 696 N N . TRP A 1 95 ? -3.428 -1.193 -8.860 1.00 94.88 95 TRP A N 1
ATOM 697 C CA . TRP A 1 95 ? -3.848 -2.518 -8.433 1.00 94.88 95 TRP A CA 1
ATOM 698 C C . TRP A 1 95 ? -3.675 -2.719 -6.921 1.00 94.88 95 TRP A C 1
ATOM 700 O O . TRP A 1 95 ? -4.624 -3.133 -6.261 1.00 94.88 95 TRP A O 1
ATOM 710 N N . LEU A 1 96 ? -2.536 -2.332 -6.338 1.00 93.75 96 LEU A N 1
ATOM 711 C CA . LEU A 1 96 ? -2.301 -2.424 -4.890 1.00 93.75 96 LEU A CA 1
ATOM 712 C C . LEU A 1 96 ? -3.311 -1.600 -4.082 1.00 93.75 96 LEU A C 1
ATOM 714 O O . LEU A 1 96 ? -3.854 -2.087 -3.092 1.00 93.75 96 LEU A O 1
ATOM 718 N N . VAL A 1 97 ? -3.620 -0.377 -4.527 1.00 91.88 97 VAL A N 1
ATOM 719 C CA . VAL A 1 97 ? -4.657 0.465 -3.906 1.00 91.88 97 VAL A CA 1
ATOM 720 C C . VAL A 1 97 ? -6.024 -0.215 -3.970 1.00 91.88 97 VAL A C 1
ATOM 722 O O . VAL A 1 97 ? -6.758 -0.206 -2.979 1.00 91.88 97 VAL A O 1
ATOM 725 N N . LYS A 1 98 ? -6.362 -0.835 -5.106 1.00 90.38 98 LYS A N 1
ATOM 726 C CA . LYS A 1 98 ? -7.610 -1.587 -5.266 1.00 90.38 98 LYS A CA 1
ATOM 727 C C . LYS A 1 98 ? -7.672 -2.760 -4.282 1.00 90.38 98 LYS A C 1
ATOM 729 O O . LYS A 1 98 ? -8.620 -2.830 -3.507 1.00 90.38 98 LYS A O 1
ATOM 734 N N . VAL A 1 99 ? -6.639 -3.604 -4.235 1.00 90.00 99 VAL A N 1
ATOM 735 C CA . VAL A 1 99 ? -6.562 -4.753 -3.313 1.00 90.00 99 VAL A CA 1
ATOM 736 C C . VAL A 1 99 ? -6.656 -4.302 -1.851 1.00 90.00 99 VAL A C 1
ATOM 738 O O . VAL A 1 99 ? -7.405 -4.889 -1.068 1.00 90.00 99 VAL A O 1
ATOM 741 N N . ALA A 1 100 ? -5.947 -3.233 -1.477 1.00 87.56 100 ALA A N 1
ATOM 742 C CA . ALA A 1 100 ? -5.976 -2.673 -0.126 1.00 87.56 100 ALA A CA 1
ATOM 743 C C . ALA A 1 100 ? -7.363 -2.137 0.275 1.00 87.56 100 ALA A C 1
ATOM 745 O O . ALA A 1 100 ? -7.731 -2.191 1.450 1.00 87.56 100 ALA A O 1
ATOM 746 N N . THR A 1 101 ? -8.136 -1.647 -0.697 1.00 83.56 101 THR A N 1
ATOM 747 C CA . THR A 1 101 ? -9.497 -1.136 -0.484 1.00 83.56 101 THR A CA 1
ATOM 748 C C . THR A 1 101 ? -10.522 -2.273 -0.412 1.00 83.56 101 THR A C 1
ATOM 750 O O . THR A 1 101 ? -11.358 -2.290 0.488 1.00 83.56 101 THR A O 1
ATOM 753 N N . GLU A 1 102 ? -10.437 -3.254 -1.317 1.00 80.44 102 GLU A N 1
ATOM 754 C CA . GLU A 1 102 ? -11.383 -4.378 -1.427 1.00 80.44 102 GLU A CA 1
ATOM 755 C C . GLU A 1 102 ? -11.284 -5.369 -0.264 1.00 80.44 102 GLU A C 1
ATOM 757 O O . GLU A 1 102 ? -12.298 -5.907 0.174 1.00 80.44 102 GLU A O 1
ATOM 762 N N . LYS A 1 103 ? -10.091 -5.574 0.305 1.00 64.19 103 LYS A N 1
ATOM 763 C CA . LYS A 1 103 ? -9.895 -6.476 1.453 1.00 64.19 103 LYS A CA 1
ATOM 764 C C . LYS A 1 103 ? -10.527 -5.998 2.768 1.00 64.19 103 LYS A C 1
ATOM 766 O O . LYS A 1 103 ? -10.331 -6.629 3.806 1.00 64.19 103 LYS A O 1
ATOM 771 N N . GLY A 1 104 ? -11.249 -4.875 2.774 1.00 54.25 104 GLY A N 1
ATOM 772 C CA . GLY A 1 104 ? -11.785 -4.284 4.003 1.00 54.25 104 GLY A CA 1
ATOM 773 C C . GLY A 1 104 ? -10.685 -3.826 4.968 1.00 54.25 104 GLY A C 1
ATOM 774 O O . GLY A 1 104 ? -10.967 -3.507 6.123 1.00 54.25 104 GLY A O 1
ATOM 775 N N . THR A 1 105 ? -9.429 -3.767 4.512 1.00 54.19 105 THR A N 1
ATOM 776 C CA . THR A 1 105 ? -8.282 -3.340 5.316 1.00 54.19 105 THR A CA 1
ATOM 777 C C . THR A 1 105 ? -8.483 -1.903 5.778 1.00 54.19 105 THR A C 1
ATOM 779 O O . THR A 1 105 ? -8.233 -1.601 6.933 1.00 54.19 105 THR A O 1
ATOM 782 N N . ALA A 1 106 ? -9.069 -1.046 4.940 1.00 47.97 106 ALA A N 1
ATOM 783 C CA . ALA A 1 106 ? -9.490 0.298 5.326 1.00 47.97 106 ALA A CA 1
ATOM 784 C C . ALA A 1 106 ? -10.491 0.321 6.504 1.00 47.97 106 ALA A C 1
ATOM 786 O O . ALA A 1 106 ? -10.328 1.110 7.435 1.00 47.97 106 ALA A O 1
ATOM 787 N N . ALA A 1 107 ? -11.486 -0.575 6.504 1.00 47.88 107 ALA A N 1
ATOM 788 C CA . ALA A 1 107 ? -12.478 -0.684 7.577 1.00 47.88 107 ALA A CA 1
ATOM 789 C C . ALA A 1 107 ? -11.882 -1.259 8.876 1.00 47.88 107 ALA A C 1
ATOM 791 O O . ALA A 1 107 ? -12.305 -0.884 9.966 1.00 47.88 107 ALA A O 1
ATOM 792 N N . ARG A 1 108 ? -10.864 -2.128 8.776 1.00 53.66 108 ARG A N 1
ATOM 793 C CA . ARG A 1 108 ? -10.095 -2.623 9.933 1.00 53.66 108 ARG A CA 1
ATOM 794 C C . ARG A 1 108 ? -9.091 -1.598 10.472 1.00 53.66 108 ARG A C 1
ATOM 796 O O . ARG A 1 108 ? -8.933 -1.503 11.683 1.00 53.66 108 ARG A O 1
ATOM 803 N N . ILE A 1 109 ? -8.432 -0.830 9.603 1.00 53.97 109 ILE A N 1
ATOM 804 C CA . ILE A 1 109 ? -7.370 0.123 9.973 1.00 53.97 109 ILE A CA 1
ATOM 805 C C . ILE A 1 109 ? -7.946 1.398 10.604 1.00 53.97 109 ILE A C 1
ATOM 807 O O . ILE A 1 109 ? -7.298 1.989 11.463 1.00 53.97 109 ILE A O 1
ATOM 811 N N . ASN A 1 110 ? -9.176 1.793 10.257 1.00 63.44 110 ASN A N 1
ATOM 812 C CA . ASN A 1 110 ? -9.854 2.933 10.878 1.00 63.44 110 ASN A CA 1
ATOM 813 C C . ASN A 1 110 ? -11.162 2.541 11.582 1.00 63.44 110 ASN A C 1
ATOM 815 O O . ASN A 1 110 ? -12.162 3.250 11.488 1.00 63.44 110 ASN A O 1
ATOM 819 N N . ALA A 1 111 ? -11.171 1.418 12.306 1.00 69.62 111 ALA A N 1
ATOM 820 C CA . ALA A 1 111 ? -12.349 0.988 13.064 1.00 69.62 111 ALA A CA 1
ATOM 821 C C . ALA A 1 111 ? -12.827 2.069 14.054 1.00 69.62 111 ALA A C 1
ATOM 823 O O . ALA A 1 111 ? -14.027 2.285 14.198 1.00 69.62 111 ALA A O 1
ATOM 824 N N . LYS A 1 112 ? -11.891 2.815 14.666 1.00 74.62 112 LYS A N 1
ATOM 825 C CA . LYS A 1 112 ? -12.206 3.966 15.525 1.00 74.62 112 LYS A CA 1
ATOM 826 C C . LYS A 1 112 ? -12.911 5.081 14.750 1.00 74.62 112 LYS A C 1
ATOM 828 O O . LYS A 1 112 ? -13.968 5.528 15.175 1.00 74.62 112 LYS A O 1
ATOM 833 N N . GLY A 1 113 ? -12.361 5.537 13.625 1.00 67.75 113 GLY A N 1
ATOM 834 C CA . GLY A 1 113 ? -12.984 6.598 12.829 1.00 67.75 113 GLY A CA 1
ATOM 835 C C . GLY A 1 113 ? -14.321 6.176 12.224 1.00 67.75 113 GLY A C 1
ATOM 836 O O . GLY A 1 113 ? -15.257 6.967 12.229 1.00 67.75 113 GLY A O 1
ATOM 837 N N . ALA A 1 114 ? -14.449 4.920 11.789 1.00 71.06 114 ALA A N 1
ATOM 838 C CA . ALA A 1 114 ? -15.711 4.359 11.314 1.00 71.06 114 ALA A CA 1
ATOM 839 C C . ALA A 1 114 ? -16.778 4.324 12.421 1.00 71.06 114 ALA A C 1
ATOM 841 O O . ALA A 1 114 ? -17.928 4.680 12.174 1.00 71.06 114 ALA A O 1
ATOM 842 N N . LEU A 1 115 ? -16.392 3.955 13.649 1.00 79.38 115 LEU A N 1
ATOM 843 C CA . LEU A 1 115 ? -17.277 3.992 14.812 1.00 79.38 115 LEU A CA 1
ATOM 844 C C . LEU A 1 115 ? -17.744 5.421 15.117 1.00 79.38 115 LEU A C 1
ATOM 846 O O . LEU A 1 115 ? -18.940 5.649 15.272 1.00 79.38 115 LEU A O 1
ATOM 850 N N . LEU A 1 116 ? -16.815 6.381 15.153 1.00 78.81 116 LEU A N 1
ATOM 851 C CA . LEU A 1 116 ? -17.119 7.791 15.413 1.00 78.81 116 LEU A CA 1
ATOM 852 C C . LEU A 1 116 ? -18.033 8.386 14.329 1.00 78.81 116 LEU A C 1
ATOM 854 O O . LEU A 1 116 ? -18.996 9.079 14.646 1.00 78.81 116 LEU A O 1
ATOM 858 N N . ALA A 1 117 ? -17.785 8.076 13.052 1.00 74.38 117 ALA A N 1
ATOM 859 C CA . ALA A 1 117 ? -18.621 8.523 11.935 1.00 74.38 117 ALA A CA 1
ATOM 860 C C . ALA A 1 117 ? -20.047 7.946 11.987 1.00 74.38 117 ALA A C 1
ATOM 862 O O . ALA A 1 117 ? -20.990 8.591 11.533 1.00 74.38 117 ALA A O 1
ATOM 863 N N . ALA A 1 118 ? -20.219 6.757 12.570 1.00 81.56 118 ALA A N 1
ATOM 864 C CA . ALA A 1 118 ? -21.524 6.148 12.814 1.00 81.56 118 ALA A CA 1
ATOM 865 C C . ALA A 1 118 ? -22.243 6.713 14.060 1.00 81.56 118 ALA A C 1
ATOM 867 O O . ALA A 1 118 ? -23.321 6.233 14.407 1.00 81.56 118 ALA A O 1
ATOM 868 N N . GLY A 1 119 ? -21.667 7.715 14.738 1.00 84.81 119 GLY A N 1
ATOM 869 C CA . GLY A 1 119 ? -22.205 8.298 15.971 1.00 84.81 119 GLY A CA 1
ATOM 870 C C . GLY A 1 119 ? -21.869 7.504 17.235 1.00 84.81 119 GLY A C 1
ATOM 871 O O . GLY A 1 119 ? -22.509 7.693 18.266 1.00 84.81 119 GLY A O 1
ATOM 872 N N . GLY A 1 120 ? -20.902 6.589 17.156 1.00 88.56 120 GLY A N 1
ATOM 873 C CA . GLY A 1 120 ? -20.377 5.870 18.309 1.00 88.56 120 GLY A CA 1
ATOM 874 C C . GLY A 1 120 ? -19.297 6.648 19.061 1.00 88.56 120 GLY A C 1
ATOM 875 O O . GLY A 1 120 ? -18.843 7.703 18.617 1.00 88.56 120 GLY A O 1
ATOM 876 N N . THR A 1 121 ? -18.856 6.110 20.195 1.00 87.94 121 THR A N 1
ATOM 877 C CA . THR A 1 121 ? -17.808 6.695 21.048 1.00 87.94 121 THR A CA 1
ATOM 878 C C . THR A 1 121 ? -16.733 5.666 21.390 1.00 87.94 121 THR A C 1
ATOM 880 O O . THR A 1 121 ? -16.979 4.458 21.357 1.00 87.94 121 THR A O 1
ATOM 883 N N . VAL A 1 122 ? -15.520 6.145 21.689 1.00 88.12 122 VAL A N 1
ATOM 884 C CA . VAL A 1 122 ? -14.423 5.325 22.225 1.00 88.12 122 VAL A CA 1
ATOM 885 C C . VAL A 1 122 ? -13.812 6.036 23.417 1.00 88.12 122 VAL A C 1
ATOM 887 O O . VAL A 1 122 ? -13.268 7.128 23.247 1.00 88.12 122 VAL A O 1
ATOM 890 N N . ASP A 1 123 ? -13.808 5.363 24.559 1.00 88.62 123 ASP A N 1
ATOM 891 C CA . ASP A 1 123 ? -13.150 5.800 25.785 1.00 88.62 123 ASP A CA 1
ATOM 892 C C . ASP A 1 123 ? -12.028 4.824 26.154 1.00 88.62 123 ASP A C 1
ATOM 894 O O . ASP A 1 123 ? -12.102 3.624 25.881 1.00 88.62 123 ASP A O 1
ATOM 898 N N . VAL A 1 124 ? -10.950 5.343 26.739 1.00 85.56 124 VAL A N 1
ATOM 899 C CA . VAL A 1 124 ? -9.820 4.538 27.215 1.00 85.56 124 VAL A CA 1
ATOM 900 C C . VAL A 1 124 ? -9.566 4.892 28.669 1.00 85.56 124 VAL A C 1
ATOM 902 O O . VAL A 1 124 ? -9.361 6.057 29.002 1.00 85.56 124 VAL A O 1
ATOM 905 N N . HIS A 1 125 ? -9.562 3.873 29.518 1.00 83.69 125 HIS A N 1
ATOM 906 C CA . HIS A 1 125 ? -9.333 3.989 30.949 1.00 83.69 125 HIS A CA 1
ATOM 907 C C . HIS A 1 125 ? -8.083 3.200 31.332 1.00 83.69 125 HIS A C 1
ATOM 909 O O . HIS A 1 125 ? -7.879 2.075 30.873 1.00 83.69 125 HIS A O 1
ATOM 915 N N . GLU A 1 126 ? -7.248 3.782 32.184 1.00 81.38 126 GLU A N 1
ATOM 916 C CA . GLU A 1 126 ? -6.183 3.042 32.853 1.00 81.38 126 GLU A CA 1
ATOM 917 C C . GLU A 1 126 ? -6.808 2.195 33.967 1.00 81.38 126 GLU A C 1
ATOM 919 O O . GLU A 1 126 ? -7.583 2.695 34.784 1.00 81.38 126 GLU A O 1
ATOM 924 N N . VAL A 1 127 ? -6.521 0.896 33.963 1.00 79.12 127 VAL A N 1
ATOM 925 C CA . VAL A 1 127 ? -6.971 -0.035 34.997 1.00 79.12 127 VAL A CA 1
ATOM 926 C C . VAL A 1 127 ? -5.839 -0.134 36.006 1.00 79.12 127 VAL A C 1
ATOM 928 O O . VAL A 1 127 ? -4.756 -0.612 35.665 1.00 79.12 127 VAL A O 1
ATOM 931 N N . GLN A 1 128 ? -6.078 0.328 37.236 1.00 67.12 128 GLN A N 1
ATOM 932 C CA . GLN A 1 128 ? -5.109 0.156 38.315 1.00 67.12 128 GLN A CA 1
ATOM 933 C C . GLN A 1 128 ? -4.798 -1.333 38.473 1.00 67.12 128 GLN A C 1
ATOM 935 O O . GLN A 1 128 ? -5.701 -2.166 38.571 1.00 67.12 128 GLN A O 1
ATOM 940 N N . ALA A 1 129 ? -3.513 -1.665 38.436 1.00 61.09 129 ALA A N 1
ATOM 941 C CA . ALA A 1 129 ? -3.066 -3.005 38.747 1.00 61.09 129 ALA A CA 1
ATOM 942 C C . ALA A 1 129 ? -3.217 -3.263 40.251 1.00 61.09 129 ALA A C 1
ATOM 944 O O . ALA A 1 129 ? -2.881 -2.397 41.058 1.00 61.09 129 ALA A O 1
ATOM 945 N N . ASP A 1 130 ? -3.684 -4.456 40.625 1.00 59.09 130 ASP A N 1
ATOM 946 C CA . ASP A 1 130 ? -3.611 -4.906 42.014 1.00 59.09 130 ASP A CA 1
ATOM 947 C C . ASP A 1 130 ? -2.131 -4.963 42.425 1.00 59.09 130 ASP A C 1
ATOM 949 O O . ASP A 1 130 ? -1.346 -5.727 41.852 1.00 59.09 130 ASP A O 1
ATOM 953 N N . GLU A 1 131 ? -1.757 -4.153 43.422 1.00 54.94 131 GLU A N 1
ATOM 954 C CA . GLU A 1 131 ? -0.380 -3.844 43.859 1.00 54.94 131 GLU A CA 1
ATOM 955 C C . GLU A 1 131 ? 0.466 -5.058 44.307 1.00 54.94 131 GLU A C 1
ATOM 957 O O . GLU A 1 131 ? 1.609 -4.901 44.729 1.00 54.94 131 GLU A O 1
ATOM 962 N N . ILE A 1 132 ? -0.054 -6.285 44.219 1.00 57.75 132 ILE A N 1
ATOM 963 C CA . ILE A 1 132 ? 0.556 -7.471 44.828 1.00 57.75 132 ILE A CA 1
ATOM 964 C C . ILE A 1 132 ? 1.264 -8.378 43.802 1.00 57.75 132 ILE A C 1
ATOM 966 O O . ILE A 1 132 ? 2.156 -9.125 44.200 1.00 57.75 132 ILE A O 1
ATOM 970 N N . THR A 1 133 ? 0.944 -8.339 42.496 1.00 57.31 133 THR A N 1
ATOM 971 C CA . THR A 1 133 ? 1.541 -9.316 41.541 1.00 57.31 133 THR A CA 1
ATOM 972 C C . THR A 1 133 ? 1.853 -8.851 40.115 1.00 57.31 133 THR A C 1
ATOM 974 O O . THR A 1 133 ? 2.612 -9.546 39.440 1.00 57.31 133 THR A O 1
ATOM 977 N N . ASP A 1 134 ? 1.349 -7.713 39.632 1.00 60.78 134 ASP A N 1
ATOM 978 C CA . ASP A 1 134 ? 1.563 -7.296 38.236 1.00 60.78 134 ASP A CA 1
ATOM 979 C C . ASP A 1 134 ? 1.778 -5.781 38.161 1.00 60.78 134 ASP A C 1
ATOM 981 O O . ASP A 1 134 ? 0.850 -5.009 38.348 1.00 60.78 134 ASP A O 1
ATOM 985 N N . SER A 1 135 ? 3.011 -5.330 37.929 1.00 63.75 135 SER A N 1
ATOM 986 C CA . SER A 1 135 ? 3.350 -3.900 37.835 1.00 63.75 135 SER A CA 1
ATOM 987 C C . SER A 1 135 ? 3.150 -3.316 36.431 1.00 63.75 135 SER A C 1
ATOM 989 O O . SER A 1 135 ? 3.495 -2.158 36.182 1.00 63.75 135 SER A O 1
ATOM 991 N N . SER A 1 136 ? 2.617 -4.103 35.494 1.00 72.81 136 SER A N 1
ATOM 992 C CA . SER A 1 136 ? 2.454 -3.681 34.105 1.00 72.81 136 SER A CA 1
ATOM 993 C C . SER A 1 136 ? 1.186 -2.831 33.952 1.00 72.81 136 SER A C 1
ATOM 995 O O . SER A 1 136 ? 0.113 -3.271 34.371 1.00 72.81 136 SER A O 1
ATOM 997 N N . PRO A 1 137 ? 1.250 -1.642 33.320 1.00 75.25 137 PRO A N 1
ATOM 998 C CA . PRO A 1 137 ? 0.069 -0.813 33.114 1.00 75.25 137 PRO A CA 1
ATOM 999 C C . PRO A 1 137 ? -0.957 -1.551 32.247 1.00 75.25 137 PRO A C 1
ATOM 1001 O O . PRO A 1 137 ? -0.638 -2.076 31.171 1.00 75.25 137 PRO A O 1
ATOM 1004 N N . ARG A 1 138 ? -2.198 -1.593 32.736 1.00 82.19 138 ARG A N 1
ATOM 1005 C CA . ARG A 1 138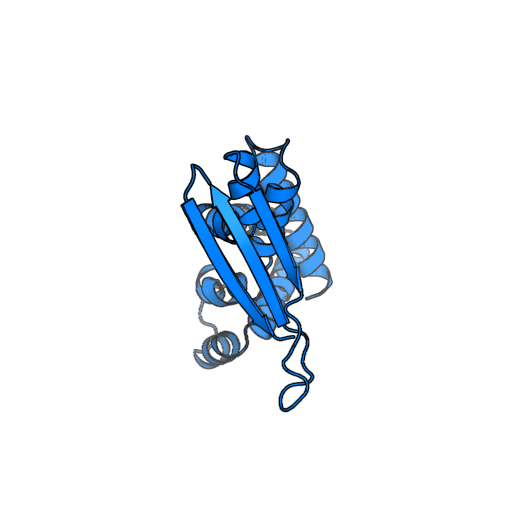 ? -3.347 -2.198 32.060 1.00 82.19 138 ARG A CA 1
ATOM 1006 C C . ARG A 1 138 ? -4.251 -1.094 31.539 1.00 82.19 138 ARG A C 1
ATOM 1008 O O . ARG A 1 138 ? -4.533 -0.127 32.239 1.00 82.19 138 ARG A O 1
ATOM 1015 N N . PHE A 1 139 ? -4.747 -1.258 30.322 1.00 84.81 139 PHE A N 1
ATOM 1016 C CA . PHE A 1 139 ? -5.669 -0.308 29.706 1.00 84.81 139 PHE A CA 1
ATOM 1017 C C . PHE A 1 139 ? -6.945 -1.028 29.304 1.00 84.81 139 PHE A C 1
ATOM 1019 O O . PHE A 1 139 ? -6.885 -2.100 28.703 1.00 84.81 139 PHE A O 1
ATOM 1026 N N . ARG A 1 140 ? -8.093 -0.420 29.597 1.00 86.69 140 ARG A N 1
ATOM 1027 C CA . ARG A 1 140 ? -9.405 -0.848 29.122 1.00 86.69 140 ARG A CA 1
ATOM 1028 C C . ARG A 1 140 ? -9.903 0.145 28.082 1.00 86.69 140 ARG A C 1
ATOM 1030 O O . ARG A 1 140 ? -10.079 1.321 28.383 1.00 86.69 140 ARG A O 1
ATOM 1037 N N . ALA A 1 141 ? -10.147 -0.334 26.870 1.00 89.12 141 ALA A N 1
ATOM 1038 C CA . ALA A 1 141 ? -10.822 0.418 25.823 1.00 89.12 141 ALA A CA 1
ATOM 1039 C C . ALA A 1 141 ? -12.302 0.025 25.781 1.00 89.12 141 ALA A C 1
ATOM 1041 O O . ALA A 1 141 ? -12.622 -1.164 25.742 1.00 89.12 141 ALA A O 1
ATOM 1042 N N . VAL A 1 142 ? -13.190 1.017 25.765 1.00 90.00 142 VAL A N 1
ATOM 1043 C CA . VAL A 1 142 ? -14.645 0.851 25.705 1.00 90.00 142 VAL A CA 1
ATOM 1044 C C . VAL A 1 142 ? -15.150 1.514 24.430 1.00 90.00 142 VAL A C 1
ATOM 1046 O O . VAL A 1 142 ? -14.909 2.696 24.204 1.00 90.00 142 VAL A O 1
ATOM 1049 N N . ALA A 1 143 ? -15.839 0.755 23.582 1.00 90.88 143 ALA A N 1
ATOM 1050 C CA . ALA A 1 143 ? -16.446 1.239 22.348 1.00 90.88 143 ALA A CA 1
ATOM 1051 C C . ALA A 1 143 ? -17.972 1.132 22.437 1.00 90.88 143 ALA A C 1
ATOM 1053 O O . ALA A 1 143 ? -18.487 0.068 22.788 1.00 90.88 143 ALA A O 1
ATOM 1054 N N . GLN A 1 144 ? -18.692 2.202 22.089 1.00 91.19 144 GLN A N 1
ATOM 1055 C CA . GLN A 1 144 ? -20.158 2.231 22.107 1.00 91.19 144 GLN A CA 1
ATOM 1056 C C . GLN A 1 144 ? -20.748 2.629 20.754 1.00 91.19 144 GLN A C 1
ATOM 1058 O O . GLN A 1 144 ? -20.245 3.538 20.098 1.00 91.19 144 GLN A O 1
ATOM 1063 N N . LEU A 1 145 ? -21.841 1.977 20.345 1.00 92.31 145 LEU A N 1
ATOM 1064 C CA . LEU A 1 145 ? -22.645 2.356 19.177 1.00 92.31 145 LEU A CA 1
ATOM 1065 C C . LEU A 1 145 ? -24.089 1.878 19.341 1.00 92.31 145 LEU A C 1
ATOM 1067 O O . LEU A 1 145 ? -24.333 0.689 19.543 1.00 92.31 145 LEU A O 1
ATOM 1071 N N . GLY A 1 146 ? -25.058 2.792 19.231 1.00 86.62 146 GLY A N 1
ATOM 1072 C CA . GLY A 1 146 ? -26.484 2.440 19.270 1.00 86.62 146 GLY A CA 1
ATOM 1073 C C . GLY A 1 146 ? -26.900 1.682 20.539 1.00 86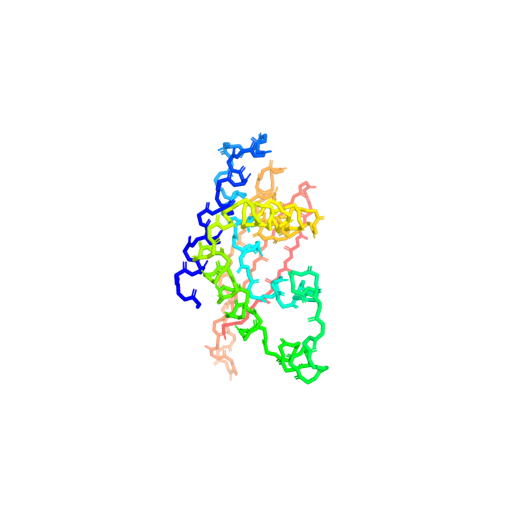.62 146 GLY A C 1
ATOM 1074 O O . GLY A 1 146 ? -27.666 0.725 20.457 1.00 86.62 146 GLY A O 1
ATOM 1075 N N . GLY A 1 147 ? -26.342 2.056 21.695 1.00 86.50 147 GLY A N 1
ATOM 1076 C CA . GLY A 1 147 ? -26.614 1.411 22.986 1.00 86.50 147 GLY A CA 1
ATOM 1077 C C . GLY A 1 147 ? -25.924 0.058 23.203 1.00 86.50 147 GLY A C 1
ATOM 1078 O O . GLY A 1 147 ? -26.139 -0.568 24.236 1.00 86.50 147 GLY A O 1
ATOM 1079 N N . ARG A 1 148 ? -25.097 -0.411 22.258 1.00 89.44 148 ARG A N 1
ATOM 1080 C CA . ARG A 1 148 ? -24.240 -1.591 22.435 1.00 89.44 148 ARG A CA 1
ATOM 1081 C C . ARG A 1 148 ? -22.847 -1.164 22.869 1.00 89.44 148 ARG A C 1
ATOM 1083 O O . ARG A 1 148 ? -22.311 -0.214 22.303 1.00 89.44 148 ARG A O 1
ATOM 1090 N N . THR A 1 149 ? -22.260 -1.921 23.789 1.00 91.38 149 THR A N 1
ATOM 1091 C CA . THR A 1 149 ? -20.923 -1.673 24.336 1.00 91.38 149 THR A CA 1
ATOM 1092 C C . THR A 1 149 ? -20.042 -2.898 24.135 1.00 91.38 149 THR A C 1
ATOM 1094 O O . THR A 1 149 ? -20.480 -4.022 24.379 1.00 91.38 149 THR A O 1
ATOM 1097 N N . ILE A 1 150 ? -18.806 -2.684 23.687 1.00 90.31 150 ILE A N 1
ATOM 1098 C CA . ILE A 1 150 ? -17.757 -3.705 23.617 1.00 90.31 150 ILE A CA 1
ATOM 1099 C C . ILE A 1 150 ? -16.541 -3.182 24.374 1.00 90.31 150 ILE A C 1
ATOM 1101 O O . ILE A 1 150 ? -16.169 -2.018 24.225 1.00 90.31 150 ILE A O 1
ATOM 1105 N N . GLU A 1 151 ? -15.916 -4.050 25.162 1.00 90.31 151 GLU A N 1
ATOM 1106 C CA . GLU A 1 151 ? -14.728 -3.727 25.947 1.00 9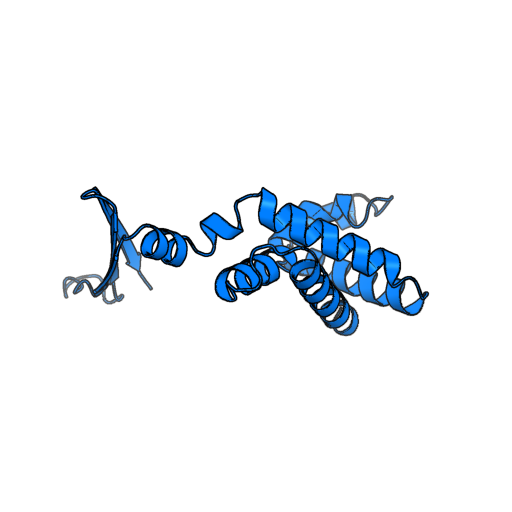0.31 151 GLU A CA 1
ATOM 1107 C C . GLU A 1 151 ? -13.562 -4.630 25.544 1.00 90.31 151 GLU A C 1
ATOM 1109 O O . GLU A 1 151 ? -13.750 -5.808 25.230 1.00 90.31 151 GLU A O 1
ATOM 1114 N N . ALA A 1 152 ? -12.353 -4.078 25.562 1.00 87.31 152 ALA A N 1
ATOM 1115 C CA . ALA A 1 152 ? -11.117 -4.824 25.379 1.00 87.31 152 ALA A CA 1
ATOM 1116 C C . ALA A 1 152 ? -10.071 -4.347 26.388 1.00 87.31 152 ALA A C 1
ATOM 1118 O O . ALA A 1 152 ? -9.897 -3.144 26.583 1.00 87.31 152 ALA A O 1
ATOM 1119 N N . GLU A 1 153 ? -9.356 -5.286 27.004 1.00 85.81 153 GLU A N 1
ATOM 1120 C CA . GLU A 1 153 ? -8.232 -4.986 27.891 1.00 85.81 153 GLU A CA 1
ATOM 1121 C C . GLU A 1 153 ? -6.902 -5.366 27.243 1.00 85.81 153 GLU A C 1
ATOM 1123 O O . GLU A 1 153 ? -6.760 -6.441 26.659 1.00 85.81 153 GLU A O 1
ATOM 1128 N N . GLY A 1 154 ? -5.924 -4.473 27.368 1.00 80.25 154 GLY A N 1
ATOM 1129 C CA . GLY A 1 154 ? -4.560 -4.660 26.893 1.00 80.25 154 GLY A CA 1
ATOM 1130 C C . GLY A 1 154 ? -3.540 -4.437 28.004 1.00 80.25 154 GLY A C 1
ATOM 1131 O O . GLY A 1 154 ? -3.782 -3.690 28.955 1.00 80.25 154 GLY A O 1
ATOM 1132 N N . ARG A 1 155 ? -2.388 -5.090 27.862 1.00 79.00 155 ARG A N 1
ATOM 1133 C CA . ARG A 1 155 ? -1.187 -4.867 28.675 1.00 79.00 155 ARG A CA 1
ATOM 1134 C C . ARG A 1 155 ? -0.105 -4.288 27.772 1.00 79.00 155 ARG A C 1
ATOM 1136 O O . ARG A 1 155 ? -0.108 -4.584 26.575 1.00 79.00 155 ARG A O 1
ATOM 1143 N N . ARG A 1 156 ? 0.756 -3.440 28.327 1.00 62.94 156 ARG A N 1
ATOM 1144 C CA . ARG A 1 156 ? 1.894 -2.884 27.590 1.00 62.94 156 ARG A CA 1
ATOM 1145 C C . ARG A 1 156 ? 3.035 -3.886 27.464 1.00 62.94 156 ARG A C 1
ATOM 1147 O O . ARG A 1 156 ? 3.228 -4.661 28.422 1.00 62.94 156 ARG A O 1
#

Fo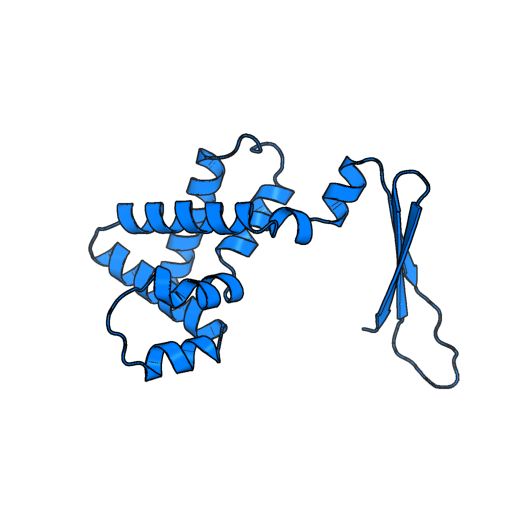ldseek 3Di:
DVVLLVLLLVLLLVLPCVPDPVPVCPVLSVQLSCQLLPLVLLLVCLCVLDPDDPDVVVNVVSNVPSVVSSVVSSVVSVVCVVVVNSVSSNVSSNVSSVVSVVVCSSCVSPVVVVLVVQVKDKDKDWDDDDPPPDPWIKIKIWIDHPRDIDIDIDTD

Secondary structure (DSSP, 8-state):
-HHHHHHHHHHHHHHHHHH-TTTT-HHHHHHHHHHHT-HHHHHHTHHHHS-S---HHHHHHHHH-HHHHHHHHHHHHHHHHHTT-HHHHHHHHHHHHHHHHHTTHHHHHTHHHHHHHTT-EEEEEEEPPPTTT--S-EEEEEEEETTEEEEEEEE-

pLDDT: mean 80.92, std 13.57, range [47.88, 96.94]

Sequence (156 aa):
AFYGDKLLGAALAQAQWSNSKHRSDLGLLTAVHSAAASNHLLSEKLSEILPVQASDKLLERAAYQSHDAGTMVEATVAVVSLRGNQAAIADLARWLVKVATEKGTAARINAKGALLAAGGTVDVHEVQADEITDSSPRFRAVAQLGGRTIEAEGRR

Organism: NCBI:txid156174

Radius of gyration: 20.2 Å; chains: 1; bounding box: 42×37×63 Å